Protein AF-A0AAN6PPL2-F1 (afdb_monomer_lite)

pLDDT: mean 78.9, std 14.41, range [39.72, 91.62]

Radius of gyration: 16.36 Å; chains: 1; bounding box: 37×19×35 Å

Foldseek 3Di:
DDPPDDDQFDKDKDWAFLVRPVACDDPPVPRHHRDIDIDIDGRNDDVPDDPPD

Sequence (53 aa):
MTFRGLELEEKRKLTIAPSIAYGDRAVGGVIPANSTLVFETELVAIKGVTPGQ

InterPro domains:
  IPR001179 FKBP-type peptidyl-prolyl cis-trans isomerase domain [PF00254] (4-44)
  IPR001179 FKBP-type peptidyl-prolyl cis-trans isomerase domain [PS50059] (1-47)
  IPR046357 Peptidyl-prolyl cis-trans isomerase domain superfamily [G3DSA:3.10.50.40] (1-50)

Organism: NCBI:txid2588326

Secondary structure (DSSP, 8-state):
----S--TT-EEEEEE-GGGTTTT--BTTTB-TTPPEEEEEE----TT--TT-

Structure (mmCIF, N/CA/C/O backbone):
data_AF-A0AAN6PPL2-F1
#
_entry.id   AF-A0AAN6PPL2-F1
#
loop_
_atom_site.group_PDB
_atom_site.id
_atom_site.type_symbol
_atom_site.label_atom_id
_atom_site.label_alt_id
_atom_site.label_comp_id
_atom_site.label_asym_id
_atom_site.label_entity_id
_atom_site.label_seq_id
_atom_site.pdbx_PDB_ins_code
_atom_site.Cartn_x
_atom_site.Cartn_y
_atom_site.Cartn_z
_atom_site.occupancy
_atom_site.B_iso_or_equiv
_atom_site.auth_seq_id
_atom_site.auth_comp_id
_atom_site.auth_asym_id
_atom_site.auth_atom_id
_atom_site.pdbx_PDB_model_num
ATOM 1 N N . MET A 1 1 ? -30.041 -9.605 7.780 1.00 43.38 1 MET A N 1
ATOM 2 C CA . MET A 1 1 ? -28.617 -9.980 7.647 1.00 43.38 1 MET A CA 1
ATOM 3 C C . MET A 1 1 ? -27.834 -9.049 8.555 1.00 43.38 1 MET A C 1
ATOM 5 O O . MET A 1 1 ? -27.683 -7.884 8.221 1.00 43.38 1 MET A O 1
ATOM 9 N N . THR A 1 2 ? -27.482 -9.498 9.757 1.00 39.72 2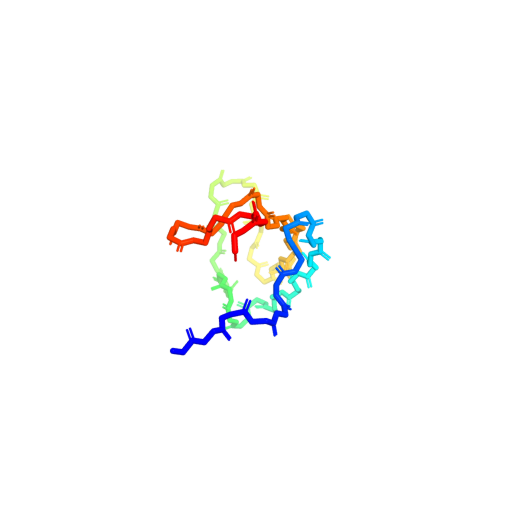 THR A N 1
ATOM 10 C CA . THR A 1 2 ? -26.832 -8.646 10.763 1.00 39.72 2 THR A CA 1
ATOM 11 C C . THR A 1 2 ? -25.324 -8.689 10.539 1.00 39.72 2 THR A C 1
ATOM 13 O O . THR A 1 2 ? -24.730 -9.761 10.638 1.00 39.72 2 THR A O 1
ATOM 16 N N . PHE A 1 3 ? -24.707 -7.547 10.227 1.00 51.53 3 PHE A N 1
ATOM 17 C CA . PHE A 1 3 ? -23.253 -7.396 10.101 1.00 51.53 3 PHE A CA 1
ATOM 18 C C . PHE A 1 3 ? -22.594 -7.446 11.494 1.00 51.53 3 PHE A C 1
ATOM 20 O O . PHE A 1 3 ? -22.171 -6.431 12.033 1.00 51.53 3 PHE A O 1
ATOM 27 N N . ARG A 1 4 ? -22.549 -8.627 12.122 1.00 52.81 4 ARG A N 1
ATOM 28 C CA . ARG A 1 4 ? -21.767 -8.876 13.345 1.00 52.81 4 ARG A CA 1
ATOM 29 C C . ARG A 1 4 ? -20.359 -9.300 12.937 1.00 52.81 4 ARG A C 1
ATOM 31 O O . ARG A 1 4 ? -20.154 -10.475 12.659 1.00 52.81 4 ARG A O 1
ATOM 38 N N . GLY A 1 5 ? -19.414 -8.365 12.866 1.00 55.91 5 GLY A N 1
ATOM 39 C CA . GLY A 1 5 ? -17.999 -8.740 12.720 1.00 55.91 5 GLY A CA 1
ATOM 40 C C . GLY A 1 5 ? -17.084 -7.762 11.995 1.00 55.91 5 GLY A C 1
ATOM 41 O O . GLY A 1 5 ? -15.953 -8.129 11.710 1.00 55.91 5 GLY A O 1
ATOM 42 N N . LEU A 1 6 ? -17.538 -6.552 11.668 1.00 62.41 6 LEU A N 1
ATOM 43 C CA . LEU A 1 6 ? -16.640 -5.494 11.209 1.00 62.41 6 LEU A CA 1
ATOM 44 C C . LEU A 1 6 ? -16.458 -4.516 12.365 1.00 62.41 6 LEU A C 1
ATOM 46 O O . LEU A 1 6 ? -17.375 -3.757 12.678 1.00 62.41 6 LEU A O 1
ATOM 50 N N . GLU A 1 7 ? -15.303 -4.581 13.022 1.00 63.41 7 GLU A N 1
ATOM 51 C CA . GLU A 1 7 ? -14.875 -3.530 13.940 1.00 63.41 7 GLU A CA 1
ATOM 52 C C . GLU A 1 7 ? -14.525 -2.302 13.101 1.00 63.41 7 GLU A C 1
ATOM 54 O O . GLU A 1 7 ? -13.628 -2.320 12.258 1.00 63.41 7 GLU A O 1
ATOM 59 N N . LEU A 1 8 ? -15.302 -1.236 13.286 1.00 64.06 8 LEU A N 1
ATOM 60 C CA . LEU A 1 8 ? -14.913 0.095 12.834 1.00 64.06 8 LEU A CA 1
ATOM 61 C C . LEU A 1 8 ? -13.529 0.394 13.440 1.00 64.06 8 LEU A C 1
ATOM 63 O O . LEU A 1 8 ? -13.269 -0.024 14.562 1.00 64.06 8 LEU A O 1
ATOM 67 N N . GLU A 1 9 ? -12.646 1.051 12.685 1.00 66.31 9 GLU A N 1
ATOM 68 C CA . GLU A 1 9 ? -11.221 1.272 13.012 1.00 66.31 9 GLU A CA 1
ATOM 69 C C . GLU A 1 9 ? -10.281 0.067 12.776 1.00 66.31 9 GLU A C 1
ATOM 71 O O . GLU A 1 9 ? -9.089 0.131 13.090 1.00 66.31 9 GLU A O 1
ATOM 76 N N . GLU A 1 10 ? -10.746 -1.023 12.150 1.00 77.56 10 GLU A N 1
ATOM 77 C CA . GLU A 1 10 ? -9.847 -2.114 11.758 1.00 77.56 10 GLU A CA 1
ATOM 78 C C . GLU A 1 10 ? -8.849 -1.659 10.673 1.00 77.56 10 GLU A C 1
ATOM 80 O O . GLU A 1 10 ? -9.233 -1.210 9.584 1.00 77.56 10 GLU A O 1
ATOM 85 N N . LYS A 1 11 ? -7.550 -1.822 10.958 1.00 82.38 11 LYS A N 1
ATOM 86 C CA . LYS A 1 11 ? -6.456 -1.556 10.016 1.00 82.38 11 LYS A CA 1
ATOM 87 C C . LYS A 1 11 ? -6.059 -2.827 9.281 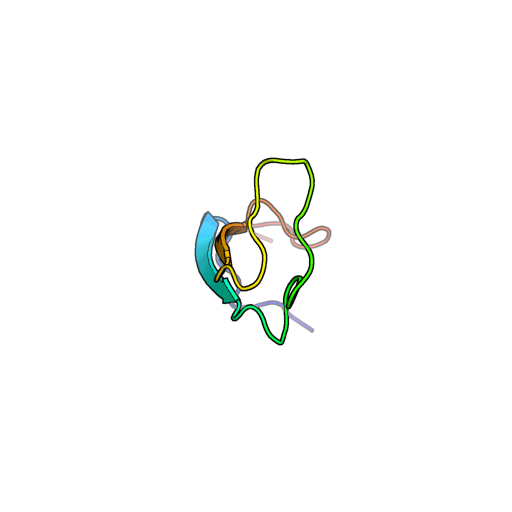1.00 82.38 11 LYS A C 1
ATOM 89 O O . LYS A 1 11 ? -5.612 -3.797 9.890 1.00 82.38 11 LYS A O 1
ATOM 94 N N . ARG A 1 12 ? -6.141 -2.797 7.953 1.00 87.44 12 ARG A N 1
ATOM 95 C CA . ARG A 1 12 ? -5.727 -3.897 7.074 1.00 87.44 12 ARG A CA 1
ATOM 96 C C . ARG A 1 12 ? -4.590 -3.463 6.166 1.00 87.44 12 ARG A C 1
ATOM 98 O O . ARG A 1 12 ? -4.644 -2.395 5.555 1.00 87.44 12 ARG A O 1
ATOM 105 N N . LYS A 1 13 ? -3.586 -4.333 6.037 1.00 88.44 13 LYS A N 1
ATOM 106 C CA . LYS A 1 13 ? -2.508 -4.192 5.054 1.00 88.44 13 LYS A CA 1
ATOM 107 C C . LYS A 1 13 ? -2.821 -5.049 3.835 1.00 88.44 13 L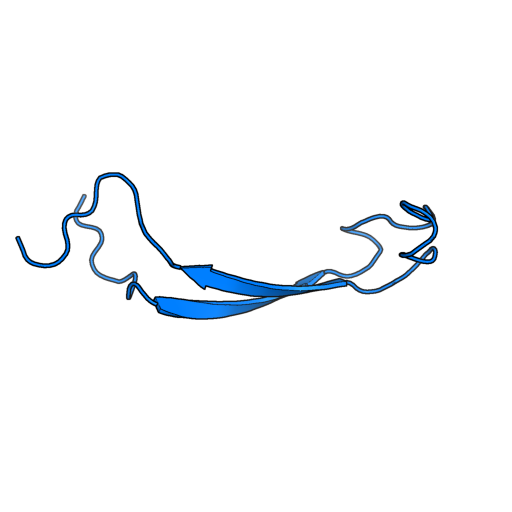YS A C 1
ATOM 109 O O . LYS A 1 13 ? -2.979 -6.261 3.955 1.00 88.44 13 LYS A O 1
ATOM 114 N N . LEU A 1 14 ? -2.906 -4.419 2.672 1.00 88.38 14 LEU A N 1
ATOM 115 C CA . LEU A 1 14 ? -3.128 -5.075 1.391 1.00 88.38 14 LEU A CA 1
ATOM 116 C C . LEU A 1 14 ? -1.831 -5.015 0.587 1.00 88.38 14 LEU A C 1
ATOM 118 O O . LEU A 1 14 ? -1.435 -3.951 0.114 1.00 88.38 14 LEU A O 1
ATOM 122 N N . THR A 1 15 ? -1.176 -6.163 0.437 1.00 91.62 15 THR A N 1
ATOM 123 C CA . THR A 1 15 ? 0.012 -6.308 -0.411 1.00 91.62 15 THR A CA 1
ATOM 124 C C . THR A 1 15 ? -0.419 -6.828 -1.774 1.00 91.62 15 THR A C 1
ATOM 126 O O . THR A 1 15 ? -0.902 -7.953 -1.893 1.00 91.62 15 THR A O 1
ATOM 129 N N . ILE A 1 16 ? -0.250 -6.006 -2.804 1.00 90.94 16 ILE A N 1
ATOM 130 C CA . ILE A 1 16 ? -0.690 -6.280 -4.168 1.00 90.94 16 ILE A CA 1
ATOM 131 C C . ILE A 1 16 ? 0.548 -6.437 -5.051 1.00 90.94 16 ILE A C 1
ATOM 133 O O . ILE A 1 16 ? 1.309 -5.490 -5.267 1.00 90.94 16 ILE A O 1
ATOM 137 N N . ALA A 1 17 ? 0.754 -7.656 -5.550 1.00 91.44 17 ALA A N 1
ATOM 138 C CA . ALA A 1 17 ? 1.828 -7.961 -6.487 1.00 91.44 17 ALA A CA 1
ATOM 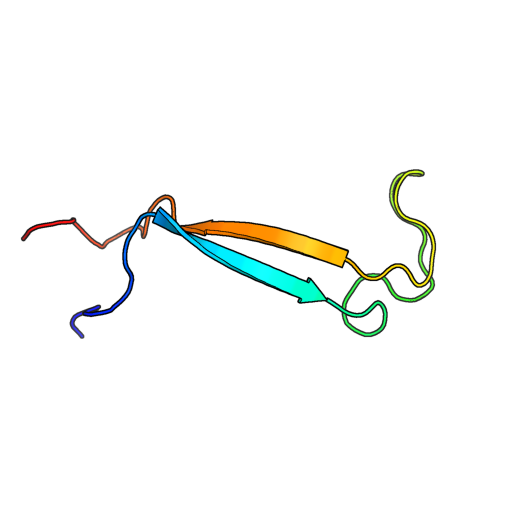139 C C . ALA A 1 17 ? 1.634 -7.191 -7.809 1.00 91.44 17 ALA A C 1
ATOM 141 O O . ALA A 1 17 ? 0.492 -6.949 -8.211 1.00 91.44 17 ALA A O 1
ATOM 142 N N . PRO A 1 18 ? 2.715 -6.852 -8.533 1.00 89.06 18 PRO A N 1
ATOM 143 C CA . PRO A 1 18 ? 2.624 -6.079 -9.771 1.00 89.06 18 PRO A CA 1
ATOM 144 C C . PRO A 1 18 ? 1.696 -6.717 -10.810 1.00 89.06 18 PRO A C 1
ATOM 146 O O . PRO A 1 18 ? 0.954 -5.998 -11.472 1.00 89.06 18 PRO A O 1
ATOM 149 N N . SER A 1 19 ? 1.657 -8.050 -10.899 1.00 90.62 19 SER A N 1
ATOM 150 C CA . SER A 1 19 ? 0.807 -8.794 -11.841 1.00 90.62 19 SER A CA 1
ATOM 151 C C . SER A 1 19 ? -0.696 -8.541 -11.681 1.00 90.62 19 SER A C 1
ATOM 153 O O . SER A 1 19 ? -1.433 -8.663 -12.655 1.00 90.62 19 SER A O 1
ATOM 155 N N . ILE A 1 20 ? -1.148 -8.175 -10.477 1.00 90.25 20 ILE A N 1
ATOM 156 C CA . ILE A 1 20 ? -2.545 -7.82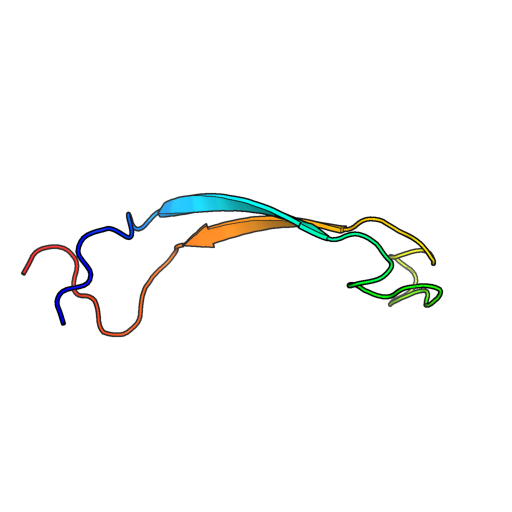6 -10.163 1.00 90.25 20 ILE A CA 1
ATOM 157 C C . ILE A 1 20 ? -2.719 -6.330 -9.834 1.00 90.25 20 ILE A C 1
ATOM 159 O O . ILE A 1 20 ? -3.800 -5.910 -9.428 1.00 90.25 20 ILE A O 1
ATOM 163 N N . ALA A 1 21 ? -1.663 -5.530 -10.012 1.00 89.12 21 ALA A N 1
ATOM 164 C CA . ALA A 1 21 ? -1.660 -4.077 -9.869 1.00 89.12 21 ALA A CA 1
ATOM 165 C C . ALA A 1 21 ? -1.437 -3.403 -11.237 1.00 89.12 21 ALA A C 1
ATOM 167 O O . ALA A 1 21 ? -2.266 -3.523 -12.137 1.00 89.12 21 ALA A O 1
ATOM 168 N N . TYR A 1 22 ? -0.325 -2.679 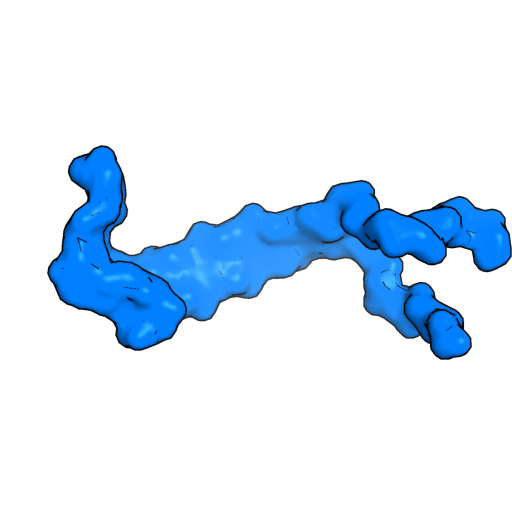-11.399 1.00 90.00 22 TYR A N 1
ATOM 169 C CA . TYR A 1 22 ? -0.007 -1.928 -12.618 1.00 90.00 22 TYR A CA 1
ATOM 170 C C . TYR A 1 22 ? 0.904 -2.683 -13.599 1.00 90.00 22 TYR A C 1
ATOM 172 O O . TYR A 1 22 ? 1.138 -2.193 -14.704 1.00 90.00 22 TYR A O 1
ATOM 180 N N . GLY A 1 23 ? 1.386 -3.877 -13.240 1.00 88.75 23 GLY A N 1
ATOM 181 C CA . GLY A 1 23 ? 2.281 -4.690 -14.064 1.00 88.75 23 GLY A CA 1
ATOM 182 C C . GLY A 1 23 ? 3.506 -3.902 -14.517 1.00 88.75 23 GLY A C 1
ATOM 183 O O . GLY A 1 23 ? 4.121 -3.180 -13.733 1.00 88.75 23 GLY A O 1
ATOM 184 N N . ASP A 1 24 ? 3.806 -3.975 -15.809 1.00 90.50 24 ASP A N 1
ATOM 185 C CA . ASP A 1 24 ? 4.932 -3.274 -16.434 1.00 90.50 24 ASP A CA 1
ATOM 186 C C . ASP A 1 24 ? 4.691 -1.769 -16.667 1.00 90.50 24 ASP A C 1
ATOM 188 O O . ASP A 1 24 ? 5.497 -1.095 -17.311 1.00 90.50 24 ASP A O 1
ATOM 192 N N . ARG A 1 25 ? 3.576 -1.205 -16.185 1.00 88.88 25 ARG A N 1
ATOM 193 C CA . ARG A 1 25 ? 3.255 0.213 -16.385 1.00 88.88 25 ARG A CA 1
ATOM 194 C C . ARG A 1 25 ? 3.833 1.058 -15.257 1.00 88.88 25 ARG A C 1
ATOM 196 O O . ARG A 1 25 ? 3.545 0.823 -14.087 1.00 88.88 25 ARG A O 1
ATOM 203 N N . ALA A 1 26 ? 4.580 2.095 -15.623 1.00 87.06 26 ALA A N 1
ATOM 204 C CA . ALA A 1 26 ? 4.915 3.177 -14.705 1.00 87.06 26 ALA A CA 1
ATOM 205 C C . ALA A 1 26 ? 3.736 4.160 -14.593 1.00 87.06 26 ALA A C 1
ATOM 207 O O . ALA A 1 26 ? 3.111 4.498 -15.601 1.00 87.06 26 ALA A O 1
ATOM 208 N N . VAL A 1 27 ? 3.430 4.631 -13.381 1.00 87.75 27 VAL A N 1
ATOM 209 C CA . VAL A 1 27 ? 2.263 5.491 -13.109 1.00 87.75 27 VAL A CA 1
ATOM 210 C C . VAL A 1 27 ? 2.689 6.791 -12.434 1.00 87.75 27 VAL A C 1
ATOM 212 O O . VAL A 1 27 ? 3.418 6.792 -11.440 1.00 87.75 27 VAL A O 1
ATOM 215 N N . GLY A 1 28 ? 2.221 7.915 -12.986 1.00 82.69 28 GLY A N 1
ATOM 216 C CA . GLY A 1 28 ? 2.328 9.247 -12.378 1.00 82.69 28 GLY A CA 1
ATOM 217 C C . GLY A 1 28 ? 3.750 9.787 -12.195 1.00 82.69 28 GLY A C 1
ATOM 218 O O . GLY A 1 28 ? 3.917 10.793 -11.519 1.00 82.69 28 GLY A O 1
ATOM 219 N N . GLY A 1 29 ? 4.772 9.120 -12.743 1.00 83.38 29 GLY A N 1
ATOM 220 C CA . GLY A 1 29 ? 6.183 9.441 -12.487 1.00 83.38 29 GLY A CA 1
ATOM 221 C C . GLY A 1 29 ? 6.672 9.066 -11.082 1.00 83.38 29 GLY A C 1
ATOM 222 O O . GLY A 1 29 ? 7.812 9.365 -10.744 1.00 83.38 29 GLY A O 1
ATOM 223 N N . VAL A 1 30 ? 5.829 8.410 -10.275 1.00 89.31 30 VAL A N 1
ATOM 224 C CA . VAL A 1 30 ? 6.120 8.073 -8.869 1.00 89.31 30 VAL A CA 1
ATOM 225 C C . VAL A 1 30 ? 6.164 6.564 -8.644 1.00 89.31 30 VAL A C 1
ATOM 227 O O . VAL A 1 30 ? 6.893 6.100 -7.774 1.00 89.31 30 VAL A O 1
ATOM 230 N N . ILE A 1 31 ? 5.409 5.787 -9.431 1.00 86.75 31 ILE A N 1
ATOM 231 C CA . ILE A 1 31 ? 5.350 4.327 -9.313 1.00 86.75 31 ILE A CA 1
ATOM 232 C C . ILE A 1 31 ? 6.100 3.699 -10.494 1.00 86.75 31 ILE A C 1
ATOM 234 O O . ILE A 1 31 ? 5.632 3.819 -11.631 1.00 86.75 31 ILE A O 1
ATOM 238 N N . PRO A 1 32 ? 7.242 3.032 -10.257 1.00 88.38 32 PRO A N 1
ATOM 239 C CA . PRO A 1 32 ? 7.968 2.296 -11.288 1.00 88.38 32 PRO A CA 1
ATOM 240 C C . PRO A 1 32 ? 7.200 1.061 -11.780 1.00 88.38 32 PRO A C 1
ATOM 242 O O . PRO A 1 32 ? 6.410 0.471 -11.038 1.00 88.38 32 PRO A O 1
ATOM 245 N N . ALA A 1 33 ? 7.493 0.623 -13.006 1.00 89.81 33 ALA A N 1
ATOM 246 C CA . ALA A 1 33 ? 7.045 -0.670 -13.523 1.00 89.81 33 ALA A CA 1
ATOM 247 C C . ALA A 1 33 ? 7.453 -1.824 -12.586 1.00 89.81 33 ALA A C 1
ATOM 249 O O . ALA A 1 33 ? 8.510 -1.775 -11.957 1.00 89.81 33 ALA A O 1
ATOM 250 N N . ASN A 1 34 ? 6.627 -2.868 -12.511 1.00 90.31 34 ASN A N 1
ATOM 251 C CA . ASN A 1 34 ? 6.842 -4.068 -11.696 1.00 90.31 34 ASN A CA 1
ATOM 252 C C . ASN A 1 34 ? 6.955 -3.831 -10.182 1.00 90.31 34 ASN A C 1
ATOM 254 O O . ASN A 1 34 ? 7.451 -4.682 -9.443 1.00 90.31 34 ASN A O 1
ATOM 258 N N . SER A 1 35 ? 6.445 -2.700 -9.693 1.00 89.06 35 SER A N 1
ATOM 259 C CA . SER A 1 35 ? 6.431 -2.403 -8.261 1.00 89.06 35 SER A CA 1
ATOM 260 C C . SER A 1 35 ? 5.342 -3.188 -7.528 1.00 89.06 35 SER A C 1
ATOM 262 O O . SER A 1 35 ? 4.198 -3.268 -7.977 1.00 89.06 35 SER A O 1
ATOM 264 N N . THR A 1 36 ? 5.688 -3.726 -6.359 1.00 90.56 36 THR A N 1
ATOM 265 C CA . THR A 1 36 ? 4.701 -4.261 -5.409 1.00 90.56 36 THR A CA 1
ATOM 266 C C . THR A 1 36 ? 4.101 -3.106 -4.621 1.00 90.56 36 THR A C 1
ATOM 268 O O . THR A 1 36 ? 4.835 -2.284 -4.074 1.00 90.56 36 THR A O 1
ATOM 271 N N . LEU A 1 37 ? 2.774 -3.043 -4.555 1.00 89.88 37 LEU A N 1
ATOM 272 C CA . LEU A 1 37 ? 2.068 -1.982 -3.845 1.00 89.88 37 LEU A CA 1
ATOM 273 C C . LEU A 1 37 ? 1.613 -2.490 -2.483 1.00 89.88 37 LEU A C 1
ATOM 275 O O . LEU A 1 37 ? 0.951 -3.521 -2.393 1.00 89.88 37 LEU A O 1
ATOM 279 N N . VAL A 1 38 ? 1.948 -1.753 -1.429 1.00 90.69 38 VAL A N 1
ATOM 280 C CA . VAL A 1 38 ? 1.465 -2.025 -0.074 1.00 90.69 38 VAL A CA 1
ATOM 281 C C . VAL A 1 38 ? 0.538 -0.890 0.323 1.00 90.69 38 VAL A C 1
ATOM 283 O O . VAL A 1 38 ? 0.970 0.255 0.435 1.00 90.69 38 VAL A O 1
ATOM 286 N N . PHE A 1 39 ? -0.737 -1.208 0.520 1.00 90.00 39 PHE A N 1
ATOM 287 C CA . PHE A 1 39 ? -1.739 -0.259 0.983 1.00 90.00 39 PHE A CA 1
ATOM 288 C C . PHE A 1 39 ? -2.065 -0.533 2.442 1.00 90.00 39 PHE A C 1
ATOM 290 O O . PHE A 1 39 ? -2.449 -1.644 2.805 1.00 90.00 39 PHE A O 1
ATOM 297 N N . GLU A 1 40 ? -1.948 0.491 3.274 1.00 90.44 40 GLU A N 1
ATOM 298 C CA . GLU A 1 40 ? -2.504 0.475 4.620 1.00 90.44 40 GLU A CA 1
ATOM 299 C C . GLU A 1 40 ? -3.877 1.137 4.556 1.00 90.44 40 GLU A C 1
ATOM 301 O O . GLU A 1 40 ? -4.011 2.289 4.146 1.00 90.44 40 GLU A O 1
ATOM 306 N N . THR A 1 41 ? -4.910 0.370 4.887 1.00 86.75 41 THR A N 1
ATOM 307 C CA . THR A 1 41 ? -6.306 0.805 4.818 1.00 86.75 41 THR A CA 1
ATOM 308 C C . THR A 1 41 ? -6.935 0.708 6.191 1.00 86.75 41 THR A C 1
ATOM 310 O O . THR A 1 41 ? -6.622 -0.200 6.958 1.00 86.75 41 THR A O 1
ATOM 313 N N . GLU A 1 42 ? -7.827 1.640 6.490 1.00 86.38 42 GLU A N 1
ATOM 314 C CA . GLU A 1 42 ? -8.548 1.695 7.754 1.00 86.38 42 GLU A CA 1
ATOM 315 C C . GLU A 1 42 ? -10.046 1.763 7.475 1.00 86.38 42 GLU A C 1
ATOM 317 O O . GLU A 1 42 ? -10.499 2.531 6.617 1.00 86.38 42 GLU A O 1
ATOM 322 N N . LEU A 1 43 ? -10.821 0.942 8.184 1.00 84.00 43 LEU A N 1
ATOM 323 C CA . LEU A 1 43 ? -12.272 0.988 8.094 1.00 84.00 43 LEU A CA 1
ATOM 324 C C . LEU A 1 43 ? -12.812 2.180 8.893 1.00 84.00 43 LEU A C 1
ATOM 326 O O . LEU A 1 43 ? -13.097 2.065 10.078 1.00 84.00 43 LEU A O 1
ATOM 330 N N . VAL A 1 44 ? -13.004 3.315 8.223 1.00 81.38 44 VAL A N 1
ATOM 331 C CA . VAL A 1 44 ? -13.510 4.539 8.871 1.00 81.38 44 VAL A CA 1
ATOM 332 C C . VAL A 1 44 ? -15.018 4.513 9.141 1.00 81.38 44 VAL A C 1
ATOM 334 O O . VAL A 1 44 ? -15.480 5.033 10.150 1.00 81.38 44 VAL A O 1
ATOM 337 N N . ALA A 1 45 ? -15.809 3.931 8.237 1.00 76.38 45 ALA A N 1
ATOM 338 C CA . ALA A 1 45 ? -17.261 3.855 8.363 1.00 76.38 45 ALA A CA 1
ATOM 339 C C . ALA A 1 45 ? -17.845 2.837 7.379 1.00 76.38 45 ALA A C 1
ATOM 341 O O . ALA A 1 45 ? -17.378 2.717 6.245 1.00 76.38 45 ALA A O 1
ATOM 342 N N . ILE A 1 46 ? -18.933 2.172 7.772 1.00 80.06 46 ILE A N 1
ATOM 343 C CA . ILE A 1 46 ? -19.780 1.402 6.854 1.00 80.06 46 ILE A CA 1
ATOM 344 C C . ILE A 1 46 ? -21.115 2.130 6.727 1.00 80.06 46 ILE A C 1
ATOM 346 O O . ILE A 1 46 ? -21.869 2.257 7.691 1.00 80.06 46 ILE A O 1
ATOM 350 N N . LYS A 1 47 ? -21.434 2.603 5.518 1.00 75.94 47 LYS A N 1
ATOM 351 C CA . LYS A 1 47 ? -22.716 3.262 5.247 1.00 75.94 47 LYS A CA 1
ATOM 352 C C . LYS A 1 47 ? -23.865 2.269 5.470 1.00 75.94 47 LYS A C 1
ATOM 354 O O . LYS A 1 47 ? -23.955 1.270 4.764 1.00 75.94 47 LYS A O 1
ATOM 359 N N . GLY A 1 48 ? -24.744 2.568 6.427 1.00 70.75 48 GLY A N 1
ATOM 360 C CA . GLY A 1 48 ? -25.882 1.714 6.794 1.00 70.75 48 GLY A CA 1
ATOM 361 C C . GLY A 1 48 ? -25.644 0.799 8.001 1.00 70.75 48 GLY A C 1
ATOM 362 O O . GLY A 1 48 ? -26.553 0.065 8.375 1.00 70.75 48 GLY A O 1
ATOM 363 N N . VAL A 1 49 ? -24.464 0.856 8.626 1.00 69.56 49 VAL A N 1
ATOM 364 C CA . VAL A 1 49 ? -24.218 0.272 9.950 1.00 69.56 49 VAL A CA 1
ATOM 365 C C . VAL A 1 49 ? -24.188 1.413 10.956 1.00 69.56 49 VAL A C 1
ATOM 367 O O . VAL A 1 49 ? -23.290 2.251 10.919 1.00 69.56 49 VAL A O 1
ATOM 370 N N . THR A 1 50 ? -25.177 1.457 11.844 1.00 60.94 50 THR A N 1
ATOM 371 C CA . THR A 1 50 ? -25.139 2.333 13.016 1.00 60.94 50 THR A CA 1
ATOM 372 C C . THR A 1 50 ? -24.371 1.593 14.113 1.00 60.94 50 THR A C 1
ATOM 374 O O . THR A 1 50 ? -24.810 0.512 14.514 1.00 60.94 50 THR A O 1
ATOM 377 N N . PRO A 1 51 ? -23.226 2.103 14.598 1.00 56.75 51 PRO A N 1
ATOM 378 C CA . PRO A 1 51 ? -22.577 1.512 15.757 1.00 56.75 51 PRO A CA 1
ATOM 379 C C . PRO A 1 51 ? -23.505 1.653 16.972 1.00 56.75 51 PRO A C 1
ATOM 381 O O . PRO A 1 51 ? -23.870 2.767 17.341 1.00 56.75 51 PRO A O 1
ATOM 384 N N . GLY A 1 52 ? -23.895 0.531 17.583 1.00 62.34 52 GLY A N 1
ATOM 385 C CA . GLY A 1 52 ? -24.603 0.523 18.870 1.00 62.34 52 GLY A CA 1
ATOM 386 C C . GLY A 1 52 ? -26.136 0.618 18.845 1.00 62.34 52 GLY A C 1
ATOM 387 O O . GLY A 1 52 ? -26.697 1.137 19.808 1.00 62.34 52 GLY A O 1
ATOM 388 N N . GLN A 1 53 ? -26.822 0.103 17.815 1.00 49.69 53 GLN A N 1
ATOM 389 C CA . GLN A 1 53 ? -28.268 -0.193 17.880 1.00 49.69 53 GLN A CA 1
ATOM 390 C C . GLN A 1 53 ? -28.558 -1.691 17.781 1.00 49.69 53 GLN A C 1
ATOM 392 O O . GLN A 1 53 ? -27.885 -2.372 16.974 1.00 49.69 53 GLN A O 1
#